Protein AF-A0A382KDU4-F1 (afdb_monomer_lite)

pLDDT: mean 86.97, std 10.99, range [46.53, 97.69]

Radius of gyration: 23.1 Å; chains: 1; bounding box: 49×34×59 Å

Structure (mmCIF, N/CA/C/O backbone):
data_AF-A0A382KDU4-F1
#
_entry.id   AF-A0A382KDU4-F1
#
loop_
_atom_site.group_PDB
_atom_site.id
_atom_site.type_symbol
_atom_site.label_atom_id
_atom_site.label_alt_id
_atom_site.label_comp_id
_atom_site.label_asym_id
_atom_site.label_entity_id
_atom_site.label_seq_id
_atom_site.pdbx_PDB_ins_code
_atom_site.Cartn_x
_atom_site.Cartn_y
_atom_site.Cartn_z
_atom_site.occupancy
_atom_site.B_iso_or_equiv
_atom_site.auth_seq_id
_atom_site.auth_comp_id
_atom_site.auth_asym_id
_atom_site.auth_atom_id
_atom_site.pdbx_PDB_model_num
ATOM 1 N N . VAL A 1 1 ? 19.300 -9.448 -7.153 1.00 61.62 1 VAL A N 1
ATOM 2 C CA . VAL A 1 1 ? 19.123 -9.623 -8.616 1.00 61.62 1 VAL A CA 1
ATOM 3 C C . VAL A 1 1 ? 18.663 -8.338 -9.304 1.00 61.62 1 VAL A C 1
ATOM 5 O O . VAL A 1 1 ? 19.418 -7.851 -10.124 1.00 61.62 1 VAL A O 1
ATOM 8 N N . HIS A 1 2 ? 17.530 -7.720 -8.939 1.00 74.31 2 HIS A N 1
ATOM 9 C CA . HIS A 1 2 ? 17.050 -6.483 -9.595 1.00 74.31 2 HIS A CA 1
ATOM 10 C C . HIS A 1 2 ? 18.080 -5.328 -9.610 1.00 74.31 2 HIS A C 1
ATOM 12 O O . HIS A 1 2 ? 18.273 -4.684 -10.638 1.00 74.31 2 HIS A O 1
ATOM 18 N N . SER A 1 3 ? 18.786 -5.087 -8.494 1.00 80.56 3 SER A N 1
ATOM 19 C CA . SER A 1 3 ? 19.872 -4.085 -8.437 1.00 80.56 3 SER A CA 1
ATOM 20 C C . SER A 1 3 ? 21.066 -4.463 -9.329 1.00 80.56 3 SER A C 1
ATOM 22 O O . SER A 1 3 ? 21.639 -3.614 -10.007 1.00 80.56 3 SER A O 1
ATOM 24 N N . TRP A 1 4 ? 21.394 -5.758 -9.399 1.00 88.38 4 TRP A N 1
ATOM 25 C CA . TRP A 1 4 ? 22.463 -6.265 -10.263 1.00 88.38 4 TRP A CA 1
ATOM 26 C C . TRP A 1 4 ? 22.112 -6.116 -11.748 1.00 88.38 4 TRP A C 1
ATOM 28 O O . TRP A 1 4 ? 22.947 -5.635 -12.502 1.00 88.38 4 TRP A O 1
ATOM 38 N N . ILE A 1 5 ? 20.875 -6.438 -12.151 1.00 88.69 5 ILE A N 1
ATOM 39 C CA . ILE A 1 5 ? 20.387 -6.268 -13.531 1.00 88.69 5 ILE A CA 1
ATOM 40 C C . ILE A 1 5 ? 20.522 -4.805 -13.968 1.00 88.69 5 ILE A C 1
ATOM 42 O O . ILE A 1 5 ? 21.059 -4.529 -15.037 1.00 88.69 5 ILE A O 1
ATOM 46 N N . PHE A 1 6 ? 20.101 -3.866 -13.116 1.00 88.00 6 PHE A N 1
ATOM 47 C CA . PHE A 1 6 ? 20.242 -2.437 -13.395 1.00 88.00 6 PHE A CA 1
ATOM 48 C C . PHE A 1 6 ? 21.709 -1.995 -13.466 1.00 88.00 6 PHE A C 1
ATOM 50 O O . PHE A 1 6 ? 22.100 -1.310 -14.406 1.00 88.00 6 PHE A O 1
ATOM 57 N N . SER A 1 7 ? 22.552 -2.440 -12.529 1.00 86.38 7 SER A N 1
ATOM 58 C CA . SER A 1 7 ? 23.987 -2.133 -12.554 1.00 86.38 7 SER A CA 1
ATOM 59 C C . SER A 1 7 ? 24.683 -2.680 -13.807 1.00 86.38 7 SER A C 1
ATOM 61 O O . SER A 1 7 ? 25.483 -1.975 -14.421 1.00 86.38 7 SER A O 1
ATOM 63 N N . ALA A 1 8 ? 24.359 -3.910 -14.216 1.00 89.88 8 ALA A N 1
ATOM 64 C CA . ALA A 1 8 ? 24.864 -4.520 -15.441 1.00 89.88 8 ALA A CA 1
ATOM 65 C C . ALA A 1 8 ? 24.403 -3.738 -16.679 1.00 89.88 8 ALA A C 1
ATOM 67 O O . ALA A 1 8 ? 25.230 -3.416 -17.528 1.00 89.88 8 ALA A O 1
ATOM 68 N N . ALA A 1 9 ? 23.126 -3.352 -16.745 1.00 90.44 9 ALA A N 1
ATOM 69 C CA . ALA A 1 9 ? 22.594 -2.521 -17.821 1.00 90.44 9 ALA A CA 1
ATOM 70 C C . ALA A 1 9 ? 23.330 -1.174 -17.940 1.00 90.44 9 ALA A C 1
ATOM 72 O O . ALA A 1 9 ? 23.738 -0.809 -19.041 1.00 90.44 9 ALA A O 1
ATOM 73 N N . CYS A 1 10 ? 23.592 -0.477 -16.825 1.00 87.50 10 CYS A N 1
ATOM 74 C CA . CYS A 1 10 ? 24.367 0.772 -16.824 1.00 87.50 10 CYS A CA 1
ATOM 75 C C . CYS A 1 10 ? 25.793 0.602 -17.365 1.00 87.50 10 CYS A C 1
ATOM 77 O O . CYS A 1 10 ? 26.302 1.507 -18.019 1.00 87.50 10 CYS A O 1
ATOM 79 N N . LYS A 1 11 ? 26.442 -0.540 -17.100 1.00 89.94 11 LYS A N 1
ATOM 80 C CA . LYS A 1 11 ? 27.804 -0.822 -17.582 1.00 89.94 11 LYS A CA 1
ATOM 81 C C . LYS A 1 11 ? 27.840 -1.296 -19.032 1.00 89.94 11 LYS A C 1
ATOM 83 O O . LYS A 1 11 ? 28.802 -1.007 -19.726 1.00 89.94 11 LYS A O 1
ATOM 88 N N . LEU A 1 12 ? 26.828 -2.036 -19.483 1.00 90.75 12 LEU A N 1
ATOM 89 C CA . LEU A 1 12 ? 26.783 -2.610 -20.831 1.00 90.75 12 LEU A CA 1
ATOM 90 C C . LEU A 1 12 ? 26.308 -1.598 -21.878 1.00 90.75 12 LEU A C 1
ATOM 92 O O . LEU A 1 12 ? 26.855 -1.563 -22.976 1.00 90.75 12 LEU A O 1
ATOM 96 N N . LYS A 1 13 ? 25.327 -0.752 -21.541 1.00 85.38 13 LYS A N 1
ATOM 97 C CA . LYS A 1 13 ? 24.688 0.178 -22.485 1.00 85.38 13 LYS A CA 1
ATOM 98 C C . LYS A 1 13 ? 25.654 1.098 -23.259 1.00 85.38 13 LYS A C 1
ATOM 100 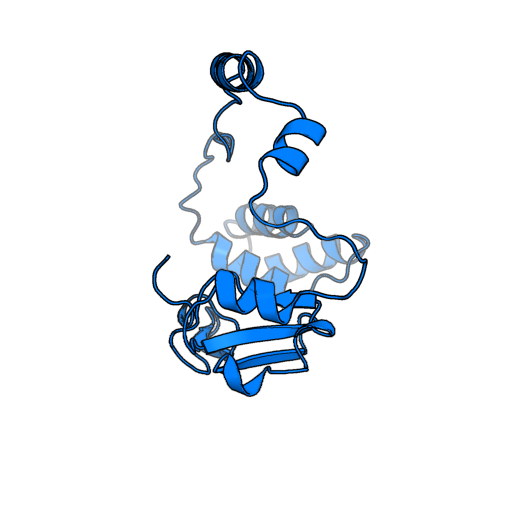O O . LYS A 1 13 ? 25.384 1.338 -24.432 1.00 85.38 13 LYS A O 1
ATOM 105 N N . PRO A 1 14 ? 26.774 1.589 -22.686 1.00 88.25 14 PRO A N 1
ATOM 106 C CA . PRO A 1 14 ? 27.764 2.367 -23.438 1.00 88.25 14 PRO A CA 1
ATOM 107 C C . PRO A 1 14 ? 28.558 1.573 -24.488 1.00 88.25 14 PRO A C 1
ATOM 109 O O . PRO A 1 14 ? 29.209 2.181 -25.333 1.00 88.25 14 PRO A O 1
ATOM 112 N N . HIS A 1 15 ? 28.559 0.238 -24.421 1.00 91.00 15 HIS A N 1
ATOM 113 C CA . HIS A 1 15 ? 29.466 -0.617 -25.196 1.00 91.00 15 HIS A CA 1
ATOM 114 C C . HIS A 1 15 ? 28.759 -1.574 -26.157 1.00 91.00 15 HIS A C 1
ATOM 116 O O . HIS A 1 15 ? 29.399 -2.088 -27.071 1.00 91.00 15 HIS A O 1
ATOM 122 N N . VAL A 1 16 ? 27.468 -1.848 -25.956 1.00 92.50 16 VAL A N 1
ATOM 123 C CA . VAL A 1 16 ? 26.721 -2.826 -26.758 1.00 92.50 16 VAL A CA 1
ATOM 124 C C . VAL A 1 16 ? 25.311 -2.334 -27.080 1.00 92.50 16 VAL A C 1
ATOM 126 O O . VAL A 1 16 ? 24.775 -1.456 -26.407 1.00 92.50 16 VAL A O 1
ATOM 129 N N . SER A 1 17 ? 24.692 -2.929 -28.104 1.00 92.75 17 SER A N 1
ATOM 130 C CA . SER A 1 17 ? 23.286 -2.666 -28.435 1.00 92.75 17 SER A CA 1
ATOM 131 C C . SER A 1 17 ? 22.349 -3.096 -27.298 1.00 92.75 17 SER A C 1
ATOM 133 O O . SER A 1 17 ? 22.679 -3.992 -26.518 1.00 92.75 17 SER A O 1
ATOM 135 N N . GLU A 1 18 ? 21.151 -2.509 -27.221 1.00 92.38 18 GLU A N 1
ATOM 136 C CA . GLU A 1 18 ? 20.174 -2.872 -26.183 1.00 92.38 18 GLU A CA 1
ATOM 137 C C . GLU A 1 18 ? 19.775 -4.357 -26.247 1.00 92.38 18 GLU A C 1
ATOM 139 O O . GLU A 1 18 ? 19.654 -5.002 -25.207 1.00 92.38 18 GLU A O 1
ATOM 144 N N . GLN A 1 19 ? 19.673 -4.928 -27.452 1.00 93.25 19 GLN A N 1
ATOM 145 C CA . GLN A 1 19 ? 19.395 -6.354 -27.637 1.00 93.25 19 GLN A CA 1
ATOM 146 C C . GLN A 1 19 ? 20.545 -7.229 -27.118 1.00 93.25 19 GLN A C 1
ATOM 148 O O . GLN A 1 19 ? 20.317 -8.176 -26.372 1.00 93.25 19 GLN A O 1
ATOM 153 N N . THR A 1 20 ? 21.794 -6.871 -27.429 1.00 93.69 20 THR A N 1
ATOM 154 C CA . THR A 1 20 ? 22.973 -7.587 -26.914 1.00 93.69 20 THR A CA 1
ATOM 155 C C . THR A 1 20 ? 23.066 -7.492 -25.388 1.00 93.69 20 THR A C 1
ATOM 157 O O . THR A 1 20 ? 23.394 -8.474 -24.723 1.00 93.69 20 THR A O 1
ATOM 160 N N . ALA A 1 21 ? 22.746 -6.331 -24.807 1.00 93.25 21 ALA A N 1
ATOM 161 C CA . ALA A 1 21 ? 22.678 -6.168 -23.358 1.00 93.25 21 ALA A CA 1
ATOM 162 C C . ALA A 1 21 ? 21.592 -7.063 -22.739 1.00 93.25 21 ALA A C 1
ATOM 164 O O . ALA A 1 21 ? 21.835 -7.691 -21.707 1.00 93.25 21 ALA A O 1
ATOM 165 N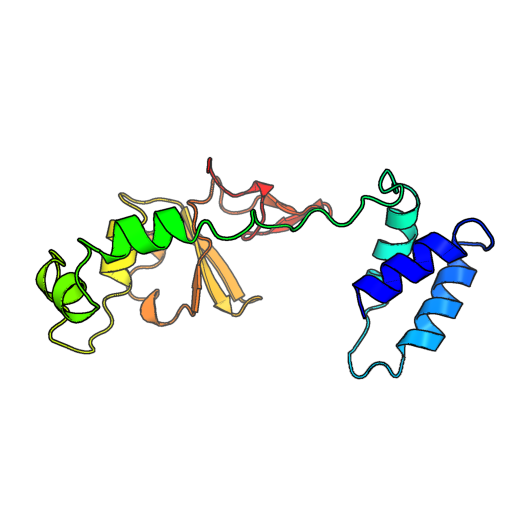 N . PHE A 1 22 ? 20.421 -7.156 -23.374 1.00 94.06 22 PHE A N 1
ATOM 166 C CA . PHE A 1 22 ? 19.337 -8.033 -22.941 1.00 94.06 22 PHE A CA 1
ATOM 167 C C . PHE A 1 22 ? 19.767 -9.502 -22.936 1.00 94.06 22 PHE A C 1
ATOM 169 O O . PHE A 1 22 ? 19.596 -10.172 -21.917 1.00 94.06 22 PHE A O 1
ATOM 176 N N . ASP A 1 23 ? 20.371 -9.985 -24.022 1.00 93.94 23 ASP A N 1
ATOM 177 C CA . ASP A 1 23 ? 20.793 -11.383 -24.149 1.00 93.94 23 ASP A CA 1
ATOM 178 C C . ASP A 1 23 ? 21.837 -11.748 -23.083 1.00 93.94 23 ASP A C 1
ATOM 180 O O . ASP A 1 23 ? 21.704 -12.763 -22.393 1.00 93.94 23 ASP A O 1
ATOM 184 N N . LEU A 1 24 ? 22.827 -10.871 -22.868 1.00 93.62 24 LEU A N 1
ATOM 185 C CA . LEU A 1 24 ? 23.852 -11.048 -21.838 1.00 93.62 24 LEU A CA 1
ATOM 186 C C . LEU A 1 24 ? 23.246 -11.079 -20.430 1.00 93.62 24 LEU A C 1
ATOM 188 O O . LEU A 1 24 ? 23.534 -11.992 -19.655 1.00 93.62 24 LEU A O 1
ATOM 192 N N . ILE A 1 25 ? 22.388 -10.119 -20.082 1.00 92.06 25 ILE A N 1
ATOM 193 C CA . ILE A 1 25 ? 21.771 -10.057 -18.749 1.00 92.06 25 ILE A CA 1
ATOM 194 C C . ILE A 1 25 ? 20.812 -11.236 -18.530 1.00 92.06 25 ILE A C 1
ATOM 196 O O . ILE A 1 25 ? 20.773 -11.807 -17.437 1.00 92.06 25 ILE A O 1
ATOM 200 N N . SER A 1 26 ? 20.052 -11.625 -19.552 1.00 91.25 26 SER A N 1
ATOM 201 C CA . SER A 1 26 ? 19.133 -12.765 -19.512 1.00 91.25 26 SER A CA 1
ATOM 202 C C . SER A 1 26 ? 19.890 -14.068 -19.243 1.00 91.25 26 SER A C 1
ATOM 204 O O . SER A 1 26 ? 19.590 -14.759 -18.267 1.00 91.25 26 SER A O 1
ATOM 206 N N . ALA A 1 27 ? 20.953 -14.344 -20.008 1.00 90.75 27 ALA A N 1
ATOM 207 C CA . ALA A 1 27 ? 21.783 -15.537 -19.834 1.00 90.75 27 ALA A CA 1
ATOM 208 C C . ALA A 1 27 ? 22.383 -15.634 -18.419 1.00 90.75 27 ALA A C 1
ATOM 210 O O . ALA A 1 27 ? 22.312 -16.681 -17.777 1.00 90.75 27 ALA A O 1
ATOM 211 N N . HIS A 1 28 ? 22.900 -14.524 -17.889 1.00 88.88 28 HIS A N 1
ATOM 212 C CA . HIS A 1 28 ? 23.560 -14.492 -16.580 1.00 88.88 28 HIS A CA 1
ATOM 213 C C . HIS A 1 28 ? 22.585 -14.382 -15.391 1.00 88.88 28 HIS A C 1
ATOM 215 O O . HIS A 1 28 ? 22.995 -14.541 -14.242 1.00 88.88 28 HIS A O 1
ATOM 221 N N . SER A 1 29 ? 21.290 -14.139 -15.636 1.00 87.81 29 SER A N 1
ATOM 222 C CA . SER A 1 29 ? 20.246 -14.112 -14.597 1.00 87.81 29 SER A CA 1
ATOM 223 C C . SER A 1 29 ? 19.329 -15.342 -14.595 1.00 87.81 29 SER A C 1
ATOM 225 O O . SER A 1 29 ? 18.558 -15.511 -13.646 1.00 87.81 29 SER A O 1
ATOM 227 N N . ALA A 1 30 ? 19.441 -16.241 -15.580 1.00 81.31 30 ALA A N 1
ATOM 228 C CA . ALA A 1 30 ? 18.596 -17.431 -15.719 1.00 81.31 30 ALA A CA 1
ATOM 229 C C . ALA A 1 30 ? 18.665 -18.408 -14.522 1.00 81.31 30 ALA A C 1
ATOM 231 O O . ALA A 1 30 ? 17.682 -19.081 -14.221 1.00 81.31 30 ALA A O 1
ATOM 232 N N . GLY A 1 31 ? 19.792 -18.452 -13.801 1.00 78.75 31 GLY A N 1
ATOM 233 C CA . GLY A 1 31 ? 20.028 -19.354 -12.662 1.00 78.75 31 GLY A CA 1
ATOM 234 C C . GLY A 1 31 ? 19.997 -18.693 -11.279 1.00 78.75 31 GLY A C 1
ATOM 235 O O . GLY A 1 31 ? 20.382 -19.313 -10.295 1.00 78.75 31 GLY A O 1
ATOM 236 N N . CYS A 1 32 ? 19.565 -17.434 -11.163 1.00 79.06 32 CYS A N 1
ATOM 237 C CA . CYS A 1 32 ? 19.715 -16.647 -9.929 1.00 79.06 32 CYS A CA 1
ATOM 238 C C . CYS A 1 32 ? 18.766 -17.022 -8.763 1.00 79.06 32 CYS A C 1
ATOM 240 O O . CYS A 1 32 ? 18.619 -16.244 -7.820 1.00 79.06 32 CYS A O 1
ATOM 242 N N . GLY A 1 33 ? 18.076 -18.166 -8.835 1.00 79.44 33 GLY A N 1
ATOM 243 C CA . GLY A 1 33 ? 17.117 -18.625 -7.817 1.00 79.44 33 GLY A CA 1
ATOM 244 C C . GLY A 1 33 ? 15.768 -17.890 -7.813 1.00 79.44 33 GLY A C 1
ATOM 245 O O . GLY A 1 33 ? 14.911 -18.170 -6.979 1.00 79.44 33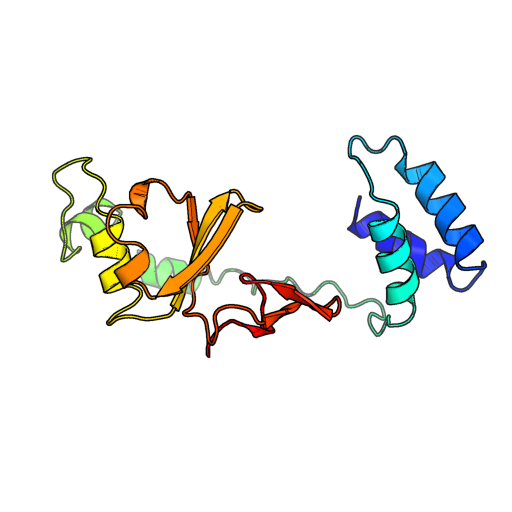 GLY A O 1
ATOM 246 N N . ARG A 1 34 ? 15.542 -16.962 -8.751 1.00 80.88 34 ARG A N 1
ATOM 247 C CA . ARG A 1 34 ? 14.272 -16.245 -8.933 1.00 80.88 34 ARG A CA 1
ATOM 248 C C . ARG A 1 34 ? 13.920 -16.167 -10.413 1.00 80.88 34 ARG A C 1
ATOM 250 O O . ARG A 1 34 ? 14.788 -15.946 -11.252 1.00 80.88 34 ARG A O 1
ATOM 257 N N . ARG A 1 35 ? 12.622 -16.232 -10.727 1.00 78.12 35 ARG A N 1
ATOM 258 C CA . ARG A 1 35 ? 12.113 -15.866 -12.053 1.00 78.12 35 ARG A CA 1
ATOM 259 C C . ARG A 1 35 ? 12.368 -14.379 -12.318 1.00 78.12 35 ARG A C 1
ATOM 261 O O . ARG A 1 35 ? 11.706 -13.519 -11.735 1.00 78.12 35 ARG A O 1
ATOM 268 N N . THR A 1 36 ? 13.312 -14.097 -13.205 1.00 79.81 36 THR A N 1
ATOM 269 C CA . THR A 1 36 ? 13.542 -12.758 -13.749 1.00 79.81 36 THR A CA 1
ATOM 270 C C . THR A 1 36 ? 12.675 -12.603 -14.993 1.00 79.81 36 THR A C 1
ATOM 272 O O . THR A 1 36 ? 12.784 -13.377 -15.939 1.00 79.81 36 THR A O 1
ATOM 275 N N . ASP A 1 37 ? 11.741 -11.656 -14.962 1.00 83.75 37 ASP A N 1
ATOM 276 C CA . ASP A 1 37 ? 10.871 -11.375 -16.104 1.00 83.75 37 ASP A CA 1
ATOM 277 C C . ASP A 1 37 ? 11.679 -10.632 -17.177 1.00 83.75 37 ASP A C 1
ATOM 279 O O . ASP A 1 37 ? 12.431 -9.716 -16.846 1.00 83.75 37 ASP A O 1
ATOM 283 N N . GLN A 1 38 ? 11.504 -10.971 -18.457 1.00 89.06 38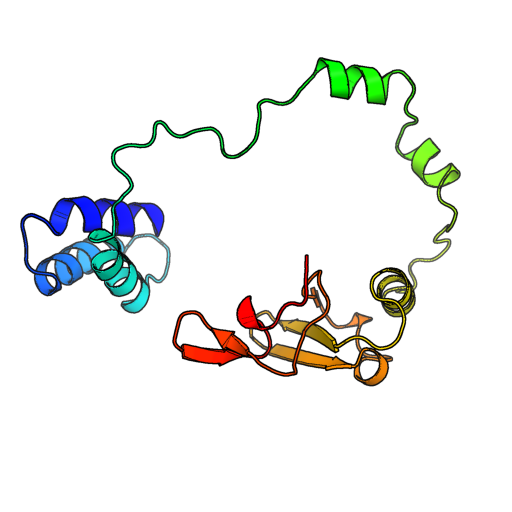 GLN A N 1
ATOM 284 C CA . GLN A 1 38 ? 12.142 -10.243 -19.562 1.00 89.06 38 GLN A CA 1
ATOM 285 C C . GLN A 1 38 ? 11.857 -8.739 -19.478 1.00 89.06 38 GLN A C 1
ATOM 287 O O . GLN A 1 38 ? 12.718 -7.913 -19.769 1.00 89.06 38 GLN A O 1
ATOM 292 N N . ARG A 1 39 ? 10.660 -8.378 -19.000 1.00 86.19 39 ARG A N 1
ATOM 293 C CA . ARG A 1 39 ? 10.263 -6.985 -18.778 1.00 86.19 39 ARG A CA 1
ATOM 294 C C . ARG A 1 39 ? 11.153 -6.269 -17.771 1.00 86.19 39 ARG A C 1
ATOM 296 O O . ARG A 1 39 ? 11.436 -5.097 -17.953 1.00 86.19 39 ARG A O 1
ATOM 303 N N . GLU A 1 40 ? 11.597 -6.957 -16.723 1.00 87.75 40 GLU A N 1
ATOM 304 C CA . GLU A 1 40 ? 12.492 -6.379 -15.714 1.00 87.75 40 GLU A CA 1
ATOM 305 C C . GLU A 1 40 ? 13.862 -6.032 -16.314 1.00 87.75 40 GLU A C 1
ATOM 307 O O . GLU A 1 40 ? 14.447 -5.010 -15.963 1.00 87.75 40 GLU A O 1
ATOM 312 N N . ILE A 1 41 ? 14.346 -6.853 -17.251 1.00 90.62 41 ILE A N 1
ATOM 313 C CA . ILE A 1 41 ? 15.616 -6.633 -17.950 1.00 90.62 41 ILE A CA 1
ATOM 314 C C . ILE A 1 41 ? 15.494 -5.446 -18.911 1.00 90.62 41 ILE A C 1
ATOM 316 O O . ILE A 1 41 ? 16.324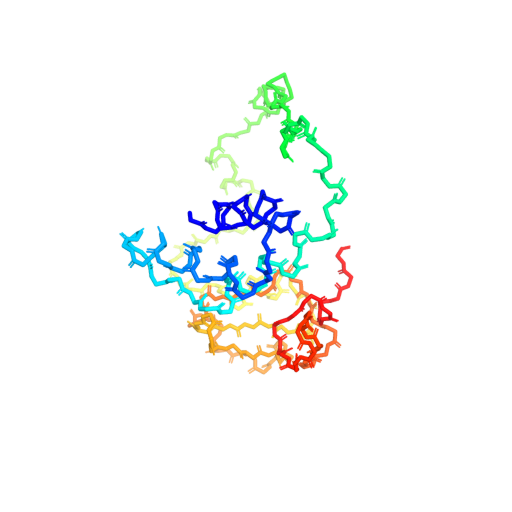 -4.540 -18.866 1.00 90.62 41 ILE A O 1
ATOM 320 N N . TRP A 1 42 ? 14.434 -5.402 -19.723 1.00 92.25 42 TRP A N 1
ATOM 321 C CA . TRP A 1 42 ? 14.177 -4.273 -20.623 1.00 92.25 42 TRP A CA 1
ATOM 322 C C . TRP A 1 42 ? 13.965 -2.957 -19.871 1.00 92.25 42 TRP A C 1
ATOM 324 O O . TRP A 1 42 ? 14.579 -1.953 -20.222 1.00 92.25 42 TRP A O 1
ATOM 334 N N . ASP A 1 43 ? 13.171 -2.959 -18.794 1.00 88.00 43 ASP A N 1
ATOM 335 C CA . ASP A 1 43 ? 12.973 -1.776 -17.948 1.00 88.00 43 ASP A CA 1
ATOM 336 C C . ASP A 1 43 ? 14.324 -1.269 -17.402 1.00 88.00 43 ASP A C 1
ATOM 338 O O . ASP A 1 43 ? 14.569 -0.063 -17.375 1.00 88.00 43 ASP A O 1
ATOM 342 N N . ALA A 1 44 ? 15.234 -2.163 -17.004 1.00 89.12 44 ALA A N 1
ATOM 343 C CA . ALA A 1 44 ? 16.565 -1.780 -16.543 1.00 89.12 44 ALA A CA 1
ATOM 344 C C . ALA A 1 44 ? 17.445 -1.183 -17.655 1.00 89.12 44 ALA A C 1
ATOM 346 O O . ALA A 1 44 ? 18.099 -0.166 -17.424 1.00 89.12 44 ALA A O 1
ATOM 347 N N . ILE A 1 45 ? 17.431 -1.766 -18.858 1.00 90.56 45 ILE A N 1
ATOM 348 C CA . ILE A 1 45 ? 18.190 -1.275 -20.021 1.00 90.56 45 ILE A CA 1
ATOM 349 C C . ILE A 1 45 ? 17.687 0.096 -20.471 1.00 90.56 45 ILE A C 1
ATOM 351 O O . ILE A 1 45 ? 18.492 1.009 -20.666 1.00 90.56 45 ILE A O 1
ATOM 355 N N . HIS A 1 46 ? 16.373 0.291 -20.582 1.00 88.56 46 HIS A N 1
ATOM 356 C CA . HIS A 1 46 ? 15.807 1.582 -20.978 1.00 88.56 46 HIS A CA 1
ATOM 357 C C . HIS A 1 46 ? 16.132 2.675 -19.949 1.00 88.56 46 HIS A C 1
ATOM 359 O O . HIS A 1 46 ? 16.566 3.767 -20.318 1.00 88.56 46 HIS A O 1
ATOM 365 N N . ASN A 1 47 ? 16.013 2.366 -18.653 1.00 84.19 47 ASN A N 1
ATOM 366 C CA . ASN A 1 47 ? 16.283 3.331 -17.584 1.00 84.19 47 ASN A CA 1
ATOM 367 C C . ASN A 1 47 ? 17.778 3.601 -17.347 1.00 84.19 47 ASN A C 1
ATOM 369 O O . ASN A 1 47 ? 18.108 4.618 -16.737 1.00 84.19 47 ASN A O 1
ATOM 373 N N . ALA A 1 48 ? 18.686 2.759 -17.851 1.00 84.44 48 ALA A N 1
ATOM 374 C CA . ALA A 1 48 ? 20.132 2.947 -17.710 1.00 84.44 48 ALA A CA 1
ATOM 375 C C . ALA A 1 48 ? 20.666 4.224 -18.397 1.00 84.44 48 ALA A C 1
ATOM 377 O O . ALA A 1 48 ? 21.734 4.702 -18.028 1.00 84.44 48 ALA A O 1
ATOM 378 N N . SER A 1 49 ? 19.932 4.814 -19.353 1.00 68.81 49 SER A N 1
ATOM 379 C CA . SER A 1 49 ? 20.286 6.114 -19.962 1.00 68.81 49 SER A CA 1
ATOM 380 C C . SER A 1 49 ? 19.955 7.307 -19.074 1.00 68.81 49 SER A C 1
ATOM 382 O O . SER A 1 49 ? 20.629 8.330 -19.137 1.00 68.81 49 SER A O 1
ATOM 384 N N . ASN A 1 50 ? 18.931 7.186 -18.225 1.00 64.44 50 ASN A N 1
ATOM 385 C CA . ASN A 1 50 ? 18.492 8.253 -17.320 1.00 64.44 50 ASN A CA 1
ATOM 386 C C . ASN A 1 50 ? 19.397 8.364 -16.087 1.00 64.44 50 ASN A C 1
ATOM 388 O O . ASN A 1 50 ? 18.981 8.851 -15.033 1.00 64.44 50 ASN A O 1
ATOM 392 N N . ASN A 1 51 ? 20.642 7.900 -16.210 1.00 57.12 51 ASN A N 1
ATOM 393 C CA . ASN A 1 51 ? 21.600 7.797 -15.134 1.00 57.12 51 ASN A CA 1
ATOM 394 C C . ASN A 1 51 ? 22.181 9.176 -14.791 1.00 57.12 51 ASN A C 1
ATOM 396 O O . ASN A 1 51 ? 23.361 9.446 -14.972 1.00 57.12 51 ASN A O 1
ATOM 400 N N . LYS A 1 52 ? 21.344 10.045 -14.212 1.00 52.78 52 LYS A N 1
ATOM 401 C CA . LYS A 1 52 ? 21.803 11.148 -13.358 1.00 52.78 52 LYS A CA 1
ATOM 402 C C . LYS A 1 52 ? 22.478 10.636 -12.076 1.00 52.78 52 LYS A C 1
ATOM 404 O O . LYS A 1 52 ? 22.955 11.442 -11.286 1.00 52.78 52 LYS A O 1
ATOM 409 N N . LEU A 1 53 ? 22.548 9.318 -11.861 1.00 49.72 53 LEU A N 1
ATOM 410 C CA . LEU A 1 53 ? 23.361 8.708 -10.814 1.00 49.72 53 LEU A CA 1
ATOM 411 C C . LEU A 1 53 ? 24.789 8.528 -11.351 1.00 49.72 53 LEU A C 1
ATOM 413 O O . LEU A 1 53 ? 25.287 7.415 -11.526 1.00 49.72 53 LEU A O 1
ATOM 417 N N . GLY A 1 54 ? 25.484 9.654 -11.553 1.00 46.53 54 GLY A N 1
ATOM 418 C CA . GLY A 1 54 ? 26.897 9.667 -11.182 1.00 46.53 54 GLY A CA 1
ATOM 419 C C . GLY A 1 54 ? 26.978 9.140 -9.752 1.00 46.53 54 GLY A C 1
ATOM 420 O O . GLY A 1 54 ? 26.066 9.424 -8.981 1.00 46.53 54 GLY A O 1
ATOM 421 N N . ALA A 1 55 ? 27.974 8.301 -9.458 1.00 49.94 55 ALA A N 1
ATOM 422 C CA . ALA A 1 55 ? 28.155 7.599 -8.190 1.00 49.94 55 ALA A CA 1
ATOM 423 C C . ALA A 1 55 ? 27.792 8.483 -6.984 1.00 49.94 55 ALA A C 1
ATOM 425 O O . ALA A 1 55 ? 28.635 9.174 -6.419 1.00 49.94 55 ALA A O 1
ATOM 426 N N . SER A 1 56 ? 26.515 8.477 -6.599 1.00 50.50 56 SER A N 1
ATOM 427 C CA . SER A 1 56 ? 26.076 9.087 -5.365 1.00 50.50 56 SER A CA 1
ATOM 428 C C . SER A 1 56 ? 26.696 8.177 -4.336 1.00 50.50 56 SER A C 1
ATOM 430 O O . SER A 1 56 ? 26.270 7.027 -4.206 1.00 50.50 56 SER A O 1
ATOM 432 N N . LEU A 1 57 ? 27.739 8.665 -3.657 1.00 52.78 57 LEU A N 1
ATOM 433 C CA . LEU A 1 57 ? 28.128 8.154 -2.349 1.00 52.78 57 LEU A CA 1
ATOM 434 C C . LEU A 1 57 ? 26.821 7.827 -1.645 1.00 52.78 57 LEU A C 1
ATOM 436 O O . LEU A 1 57 ? 25.952 8.698 -1.580 1.00 52.78 57 LEU A O 1
ATOM 440 N N . ALA A 1 58 ? 26.617 6.549 -1.325 1.00 60.31 58 ALA A N 1
ATOM 441 C CA . ALA A 1 58 ? 25.330 6.055 -0.875 1.00 60.31 58 ALA A CA 1
ATOM 442 C C . ALA A 1 58 ? 24.988 6.788 0.418 1.00 60.31 58 ALA A C 1
ATOM 444 O O . ALA A 1 58 ? 25.425 6.398 1.499 1.00 60.31 58 ALA A O 1
ATOM 445 N N . THR A 1 59 ? 24.263 7.898 0.299 1.00 60.03 59 THR A N 1
ATOM 446 C CA . THR A 1 59 ? 23.782 8.641 1.443 1.00 60.03 59 THR A CA 1
ATOM 447 C C . THR A 1 59 ? 22.861 7.669 2.153 1.00 60.03 59 THR A C 1
ATOM 449 O O . THR A 1 59 ? 21.969 7.099 1.507 1.00 60.03 59 THR A O 1
ATOM 452 N N . PRO A 1 60 ? 23.105 7.379 3.439 1.00 66.12 60 PRO A N 1
ATOM 453 C CA . PRO A 1 60 ? 22.246 6.468 4.160 1.00 66.12 60 PRO A CA 1
ATOM 454 C C . PRO A 1 60 ? 20.812 6.982 4.019 1.00 66.12 60 PRO A C 1
ATOM 456 O O . PRO A 1 60 ? 20.521 8.149 4.271 1.00 66.12 60 PRO A O 1
ATOM 459 N N . LYS A 1 61 ? 19.929 6.107 3.523 1.00 77.81 61 LYS A N 1
ATOM 460 C CA . LYS A 1 61 ? 18.525 6.426 3.211 1.00 77.81 61 LYS A CA 1
ATOM 461 C C . LYS A 1 61 ? 17.786 7.015 4.417 1.00 77.81 61 LYS A C 1
ATOM 463 O O . LYS A 1 61 ? 16.789 7.710 4.252 1.00 77.81 61 LYS A O 1
ATOM 468 N N . TRP A 1 62 ? 18.283 6.703 5.607 1.00 78.56 62 TRP A N 1
ATOM 469 C CA . TRP A 1 62 ? 17.804 7.202 6.876 1.00 78.56 62 TRP A CA 1
ATOM 470 C C . TRP A 1 62 ? 18.921 7.976 7.573 1.00 78.56 62 TRP A C 1
ATOM 472 O O . TRP A 1 62 ? 20.083 7.566 7.485 1.00 78.56 62 TRP A O 1
ATOM 482 N N . PRO A 1 63 ? 18.591 9.068 8.279 1.00 84.44 63 PRO A N 1
ATOM 483 C CA . PRO A 1 63 ? 19.549 9.725 9.151 1.00 84.44 63 PRO A CA 1
ATOM 484 C C . PRO A 1 63 ? 20.089 8.726 10.180 1.00 84.44 63 PRO A C 1
ATOM 486 O O . PRO A 1 63 ? 19.422 7.753 10.544 1.00 84.44 63 PRO A O 1
ATOM 489 N N . LYS A 1 64 ? 21.316 8.965 10.650 1.00 88.88 64 LYS A N 1
ATOM 490 C CA . LYS A 1 64 ? 21.882 8.194 11.759 1.00 88.88 64 LYS A CA 1
ATOM 491 C C . LYS A 1 64 ? 20.934 8.311 12.955 1.00 88.88 64 LYS A C 1
ATOM 493 O O . LYS A 1 64 ? 20.463 9.408 13.247 1.00 88.88 64 LYS A O 1
ATOM 498 N N . VAL A 1 65 ? 20.653 7.187 13.615 1.00 89.56 65 VAL A N 1
ATOM 499 C CA . VAL A 1 65 ? 19.808 7.167 14.815 1.00 89.56 65 VAL A CA 1
ATOM 500 C C . VAL A 1 65 ? 20.365 8.168 15.822 1.00 89.56 65 VAL A C 1
ATOM 502 O O . VAL A 1 65 ? 21.557 8.142 16.140 1.00 89.56 65 VAL A O 1
ATOM 505 N N . ASN A 1 66 ? 19.502 9.063 16.292 1.00 92.19 66 ASN A N 1
ATOM 506 C CA . ASN A 1 66 ? 19.847 10.009 17.335 1.00 92.19 66 ASN A CA 1
ATOM 507 C C . ASN A 1 66 ? 19.657 9.323 18.693 1.00 92.19 66 ASN A C 1
ATOM 509 O O . ASN A 1 66 ? 18.564 9.343 19.254 1.00 92.19 66 ASN A O 1
ATOM 513 N N . ASN A 1 67 ? 20.715 8.675 19.184 1.00 93.38 67 ASN A N 1
ATOM 514 C CA . ASN A 1 67 ? 20.672 7.942 20.450 1.00 93.38 67 ASN A CA 1
ATOM 515 C C . ASN A 1 67 ? 20.344 8.854 21.637 1.00 93.38 67 ASN A C 1
ATOM 517 O O . ASN A 1 67 ? 19.615 8.422 22.516 1.00 93.38 67 ASN A O 1
ATOM 521 N N . GLU A 1 68 ? 20.798 10.110 21.627 1.00 90.94 68 GLU A N 1
ATOM 522 C CA . GLU A 1 68 ? 20.476 11.082 22.681 1.00 90.94 68 GLU A CA 1
ATOM 523 C C . GLU A 1 68 ? 18.975 11.395 22.712 1.00 90.94 68 GLU A C 1
ATOM 525 O O . GLU A 1 68 ? 18.380 11.450 23.782 1.00 90.94 68 GLU A O 1
ATOM 530 N N . GLN A 1 69 ? 18.329 11.550 21.550 1.00 85.69 69 GLN A N 1
ATOM 531 C CA . GLN A 1 69 ? 16.874 11.739 21.485 1.00 85.69 69 GLN A CA 1
ATOM 532 C C . GLN A 1 69 ? 16.103 10.480 21.872 1.00 85.69 69 GLN A C 1
ATOM 534 O O . GLN A 1 69 ? 15.081 10.587 22.545 1.00 85.69 69 GLN A O 1
ATOM 539 N N . VAL A 1 70 ? 16.571 9.300 21.453 1.00 85.69 70 VAL A N 1
ATOM 540 C CA . VAL A 1 70 ? 15.971 8.029 21.881 1.00 85.69 70 VAL A CA 1
ATOM 541 C C . VAL A 1 70 ? 16.037 7.930 23.400 1.00 85.69 70 VAL A C 1
ATOM 543 O O . VAL A 1 70 ? 15.007 7.723 24.032 1.00 85.69 70 VAL A O 1
ATOM 546 N N . GLU A 1 71 ? 17.215 8.165 23.978 1.00 86.62 71 GLU A N 1
ATOM 547 C CA . GLU A 1 71 ? 17.432 8.126 25.418 1.00 86.62 71 GLU A CA 1
ATOM 548 C C . GLU A 1 71 ? 16.556 9.159 26.133 1.00 86.62 71 GLU A C 1
ATOM 550 O O . GLU A 1 71 ? 15.798 8.786 27.023 1.00 86.62 71 GLU A O 1
ATOM 555 N N . ALA A 1 72 ? 16.530 10.413 25.673 1.00 85.06 72 ALA A N 1
ATOM 556 C CA . ALA A 1 72 ? 15.693 11.471 26.242 1.00 85.06 72 ALA A CA 1
ATOM 557 C C . ALA A 1 72 ? 14.189 11.136 26.243 1.00 85.06 72 ALA A C 1
ATOM 559 O O . ALA A 1 72 ? 13.490 11.471 27.201 1.00 85.06 72 ALA A O 1
ATOM 560 N N . ILE A 1 73 ? 13.686 10.462 25.200 1.00 81.44 73 ILE A N 1
ATOM 561 C CA . ILE A 1 73 ? 12.291 9.997 25.133 1.00 81.44 73 ILE A CA 1
ATOM 562 C C . ILE A 1 73 ? 12.073 8.803 26.072 1.00 81.44 73 ILE A C 1
ATOM 564 O O . ILE A 1 73 ? 11.030 8.720 26.713 1.00 81.44 73 ILE A O 1
ATOM 568 N N . THR A 1 74 ? 13.043 7.891 26.185 1.00 81.44 74 THR A N 1
ATOM 569 C CA . THR A 1 74 ? 12.925 6.698 27.042 1.00 81.44 74 THR A CA 1
ATOM 570 C C . THR A 1 74 ? 13.155 6.967 28.529 1.00 81.44 74 THR A C 1
ATOM 572 O O . THR A 1 74 ? 12.609 6.239 29.345 1.00 81.44 74 THR A O 1
ATOM 575 N N . VAL A 1 75 ? 13.904 8.012 28.903 1.00 79.44 75 VAL A N 1
ATOM 576 C CA . VAL A 1 75 ? 14.195 8.360 30.310 1.00 79.44 75 VAL A CA 1
ATOM 577 C C . VAL A 1 75 ? 12.922 8.731 31.074 1.00 79.44 75 VAL A C 1
ATOM 579 O O . VAL A 1 75 ? 12.798 8.402 32.249 1.00 79.44 75 VAL A O 1
ATOM 582 N N . ASN A 1 76 ? 11.968 9.383 30.403 1.00 72.44 76 ASN A N 1
ATOM 583 C CA . ASN A 1 76 ? 10.670 9.765 30.974 1.00 72.44 76 ASN A CA 1
ATOM 584 C C . ASN A 1 76 ? 9.492 9.003 30.344 1.00 72.44 76 ASN A C 1
ATOM 586 O O . ASN A 1 76 ? 8.335 9.271 30.665 1.00 72.44 76 ASN A O 1
ATOM 590 N N . GLY A 1 77 ? 9.778 8.109 29.398 1.00 68.81 77 GLY A N 1
ATOM 591 C CA . GLY A 1 77 ? 8.783 7.310 28.702 1.00 68.81 77 GLY A CA 1
ATOM 592 C C . GLY A 1 77 ? 8.451 6.056 29.496 1.00 68.81 77 GLY A C 1
ATOM 593 O O . GLY A 1 77 ? 9.327 5.416 30.070 1.00 68.81 77 GLY A O 1
ATOM 594 N N . GLY A 1 78 ? 7.175 5.693 29.508 1.00 77.00 78 GLY A N 1
ATOM 595 C CA . GLY A 1 78 ? 6.752 4.409 30.038 1.00 77.00 78 GLY A CA 1
ATOM 596 C C . GLY A 1 78 ? 7.077 3.245 29.091 1.00 77.00 78 GLY A C 1
ATOM 597 O O . GLY A 1 78 ? 7.290 3.428 27.889 1.00 77.00 78 GLY A O 1
ATOM 598 N N . GLY A 1 79 ? 7.121 2.032 29.635 1.00 83.69 79 GLY A N 1
ATOM 599 C CA . GLY A 1 79 ? 7.269 0.797 28.873 1.00 83.69 79 GLY A CA 1
ATOM 600 C C . GLY A 1 79 ? 5.984 0.395 28.143 1.00 83.69 79 GLY A C 1
ATOM 601 O O . GLY A 1 79 ? 4.984 1.110 28.123 1.00 83.69 79 GLY A O 1
ATOM 602 N N . LEU A 1 80 ? 5.979 -0.808 27.562 1.00 82.81 80 LEU A N 1
ATOM 603 C CA . LEU A 1 80 ? 4.797 -1.344 26.874 1.00 82.81 80 LEU A CA 1
ATOM 604 C C . LEU A 1 80 ? 3.550 -1.376 27.779 1.00 82.81 80 LEU A C 1
ATOM 606 O O . LEU A 1 80 ? 2.449 -1.118 27.302 1.00 82.81 80 LEU A O 1
ATOM 610 N N . ALA A 1 81 ? 3.729 -1.670 29.070 1.00 85.56 81 ALA A N 1
ATOM 611 C CA . ALA A 1 81 ? 2.644 -1.667 30.048 1.00 85.56 81 ALA A CA 1
ATOM 612 C C . ALA A 1 81 ? 2.057 -0.262 30.249 1.00 85.56 81 ALA A C 1
ATOM 614 O O . ALA A 1 81 ? 0.844 -0.103 30.233 1.00 85.56 81 ALA A O 1
ATOM 615 N N . ASP A 1 82 ? 2.897 0.767 30.345 1.00 86.06 82 ASP A N 1
ATOM 616 C CA . ASP A 1 82 ? 2.434 2.148 30.492 1.00 86.06 82 ASP A CA 1
ATOM 617 C C . ASP A 1 82 ? 1.718 2.642 29.230 1.00 86.06 82 ASP A C 1
ATOM 619 O O . ASP A 1 82 ? 0.701 3.320 29.326 1.00 86.06 82 ASP A O 1
ATOM 623 N N . LEU A 1 83 ? 2.193 2.256 28.037 1.00 85.19 83 LEU A N 1
ATOM 624 C CA . LEU A 1 83 ? 1.490 2.526 26.775 1.00 85.19 83 LEU A CA 1
ATOM 625 C C . LEU A 1 83 ? 0.119 1.842 26.727 1.00 85.19 83 LEU A C 1
ATOM 627 O O . LEU A 1 83 ? -0.839 2.418 26.212 1.00 85.19 83 LEU A O 1
ATOM 631 N N . TRP A 1 84 ? 0.020 0.625 27.264 1.00 83.81 84 TRP A N 1
ATOM 632 C CA . TRP A 1 84 ? -1.246 -0.092 27.380 1.00 83.81 84 TRP A CA 1
ATOM 633 C C . TRP A 1 84 ? -2.206 0.627 28.333 1.00 83.81 84 TRP A C 1
ATOM 635 O O . TRP A 1 84 ? -3.376 0.815 28.002 1.00 83.81 84 TRP A O 1
ATOM 645 N N . GLU A 1 85 ? -1.714 1.057 29.495 1.00 86.75 85 GLU A N 1
ATOM 646 C CA . GLU A 1 85 ? -2.501 1.767 30.507 1.00 86.75 85 GLU A CA 1
ATOM 647 C C . GLU A 1 85 ? -2.925 3.170 30.042 1.00 86.75 85 GLU A C 1
ATOM 649 O O . GLU A 1 85 ? -4.046 3.593 30.324 1.00 86.75 85 GLU A O 1
ATOM 654 N N . ALA A 1 86 ? -2.067 3.861 29.285 1.00 85.62 86 ALA A N 1
ATOM 655 C CA . ALA A 1 86 ? -2.330 5.184 28.724 1.00 85.62 86 ALA A CA 1
ATOM 656 C C . ALA A 1 86 ? -3.230 5.160 27.478 1.00 85.62 86 ALA A C 1
ATOM 658 O O . ALA A 1 86 ? -3.733 6.209 27.067 1.00 85.62 86 ALA A O 1
ATOM 659 N N . SER A 1 87 ? -3.428 3.995 26.851 1.00 84.94 87 SER A N 1
ATOM 660 C CA . SER A 1 87 ? -4.294 3.885 25.681 1.00 84.94 87 SER A CA 1
ATOM 661 C C . SER A 1 87 ? -5.738 4.242 26.057 1.00 84.94 87 SER A C 1
ATOM 663 O O . SER A 1 87 ? -6.314 3.611 26.946 1.00 84.94 87 SER A O 1
ATOM 665 N N . PRO A 1 88 ? -6.390 5.183 25.347 1.00 83.81 88 PRO A N 1
ATOM 666 C CA . PRO A 1 88 ? -7.796 5.517 25.586 1.00 83.81 88 PRO A CA 1
ATOM 667 C C . PRO A 1 88 ? -8.747 4.370 25.206 1.00 83.81 88 PRO A C 1
ATOM 669 O O . PRO A 1 88 ? -9.940 4.433 25.495 1.00 83.81 88 PRO A O 1
ATOM 672 N N . MET A 1 89 ? -8.236 3.331 24.539 1.00 79.62 89 MET A N 1
ATOM 673 C CA . MET A 1 89 ? -8.985 2.154 24.124 1.00 79.62 89 MET A CA 1
ATOM 674 C C . MET A 1 89 ? -8.260 0.888 24.579 1.00 79.62 89 MET A C 1
ATOM 676 O O . MET A 1 89 ? -7.106 0.660 24.208 1.00 79.62 89 MET A O 1
ATOM 680 N N . ARG A 1 90 ? -8.955 0.047 25.350 1.00 82.06 90 ARG A N 1
ATOM 681 C CA . ARG A 1 90 ? -8.498 -1.303 25.696 1.00 82.06 90 ARG A CA 1
ATOM 682 C C . ARG A 1 90 ? -9.217 -2.329 24.835 1.00 82.06 90 ARG A C 1
ATOM 684 O O . ARG A 1 90 ? -10.431 -2.261 24.653 1.00 82.06 90 ARG A O 1
ATOM 691 N N . PHE A 1 91 ? -8.459 -3.289 24.324 1.00 82.75 91 PHE A N 1
ATOM 692 C CA . PHE A 1 91 ? -9.014 -4.475 23.686 1.00 82.75 91 PHE A CA 1
ATOM 693 C C . PHE A 1 91 ? -9.041 -5.593 24.727 1.00 82.75 91 PHE A C 1
ATOM 695 O O . PHE A 1 91 ? -8.004 -6.143 25.083 1.00 82.75 91 PHE A O 1
ATOM 702 N N . GLU A 1 92 ? -10.225 -5.865 25.269 1.00 85.06 92 GLU A N 1
ATOM 703 C CA . GLU A 1 92 ? -10.439 -6.896 26.299 1.00 85.06 92 GLU A CA 1
ATOM 704 C C . GLU A 1 92 ? -10.671 -8.289 25.698 1.00 85.06 92 GLU A C 1
ATOM 706 O O . GLU A 1 92 ? -10.641 -9.300 26.396 1.00 85.06 92 GLU A O 1
ATOM 711 N N . ASP A 1 93 ? -10.895 -8.340 24.387 1.00 87.25 93 ASP A N 1
ATOM 712 C CA . ASP A 1 93 ? -11.161 -9.544 23.623 1.00 87.25 93 ASP A CA 1
ATOM 713 C C . ASP A 1 93 ? -10.257 -9.614 22.382 1.00 87.25 93 ASP A C 1
ATOM 715 O O . ASP A 1 93 ? -9.647 -8.632 21.956 1.00 87.25 93 ASP A O 1
ATOM 719 N N . ASN A 1 94 ? -10.196 -10.799 21.778 1.00 85.12 94 ASN A N 1
ATOM 720 C CA . ASN A 1 94 ? -9.545 -11.010 20.484 1.00 85.12 94 ASN A CA 1
ATOM 721 C C . ASN A 1 94 ? -10.535 -10.861 19.314 1.00 85.12 94 ASN A C 1
ATOM 723 O O . ASN A 1 94 ? -10.300 -11.402 18.231 1.00 85.12 94 ASN A O 1
ATOM 727 N N . VAL A 1 95 ? -11.671 -10.183 19.515 1.00 90.12 95 VAL A N 1
ATOM 728 C CA . VAL A 1 95 ? -12.653 -9.989 18.444 1.00 90.12 95 VAL A CA 1
ATOM 729 C C . VAL A 1 95 ? -12.083 -8.971 17.453 1.00 90.12 95 VAL A C 1
ATOM 731 O O . VAL A 1 95 ? -11.640 -7.900 17.872 1.00 90.12 95 VAL A O 1
ATOM 734 N N . PRO A 1 96 ? -12.107 -9.242 16.136 1.00 89.50 96 PRO A N 1
ATOM 735 C CA . PRO A 1 96 ? -11.604 -8.298 15.148 1.00 89.50 96 PRO A CA 1
ATOM 736 C C . PRO A 1 96 ? -12.285 -6.927 15.256 1.00 89.50 96 PRO A C 1
ATOM 738 O O . PRO A 1 96 ? -13.492 -6.801 15.066 1.00 89.50 96 PRO A O 1
ATOM 741 N N . LYS A 1 97 ? -11.497 -5.876 15.509 1.00 91.75 97 LYS A N 1
ATOM 742 C CA . LYS A 1 97 ? -11.962 -4.475 15.549 1.00 91.75 97 LYS A CA 1
ATOM 743 C C . LYS A 1 97 ? -11.633 -3.715 14.257 1.00 91.75 97 LYS A C 1
ATOM 745 O O . LYS A 1 97 ? -11.562 -2.490 14.256 1.00 91.75 97 LYS A O 1
ATOM 750 N N . THR A 1 98 ? -11.413 -4.431 13.150 1.00 94.25 98 THR A N 1
ATOM 751 C CA . THR A 1 98 ? -10.924 -3.866 11.881 1.00 94.25 98 THR A CA 1
ATOM 752 C C . THR A 1 98 ? -11.782 -2.706 11.388 1.00 94.25 98 THR A C 1
ATOM 754 O O . THR A 1 98 ? -11.254 -1.654 11.051 1.00 94.25 98 THR A O 1
ATOM 757 N N . GLU A 1 99 ? -13.104 -2.867 11.377 1.00 95.31 99 GLU A N 1
ATOM 758 C CA . GLU A 1 99 ? -14.025 -1.833 10.892 1.00 95.31 99 GLU A CA 1
ATOM 759 C C . GLU A 1 99 ? -13.946 -0.551 11.739 1.00 95.31 99 GLU A C 1
ATOM 761 O O . GLU A 1 99 ? -13.855 0.538 11.174 1.00 95.31 99 GLU A O 1
ATOM 766 N N . LEU A 1 100 ? -13.900 -0.698 13.071 1.00 93.25 100 LEU A N 1
ATOM 767 C CA . LEU A 1 100 ? -13.755 0.404 14.028 1.00 93.25 100 LEU A CA 1
ATOM 768 C C . LEU A 1 100 ? -12.442 1.162 13.802 1.00 93.25 100 LEU A C 1
ATOM 770 O O . LEU A 1 100 ? -12.432 2.386 13.712 1.00 93.25 100 LEU A O 1
ATOM 774 N N . LEU A 1 101 ? -11.331 0.432 13.681 1.00 93.25 101 LEU A N 1
ATOM 775 C CA . LEU A 1 101 ? -10.017 1.031 13.447 1.00 93.25 101 LEU A CA 1
ATOM 776 C C . LEU A 1 101 ? -9.958 1.759 12.103 1.00 93.25 101 LEU A C 1
ATOM 778 O O . LEU A 1 101 ? -9.373 2.835 12.013 1.00 93.25 101 LEU A O 1
ATOM 782 N N . ILE A 1 102 ? -10.585 1.209 11.064 1.00 95.81 102 ILE A N 1
ATOM 783 C CA . ILE A 1 102 ? -10.646 1.864 9.757 1.00 95.81 102 ILE A CA 1
ATOM 784 C C . ILE A 1 102 ? -11.492 3.142 9.821 1.00 95.81 102 ILE A C 1
ATOM 786 O O . ILE A 1 102 ? -11.103 4.125 9.200 1.00 95.81 102 ILE A O 1
ATOM 790 N N . ASP A 1 103 ? -12.582 3.180 10.590 1.00 95.25 103 ASP A N 1
ATOM 791 C CA . ASP A 1 103 ? -13.373 4.410 10.764 1.00 95.25 103 ASP A CA 1
ATOM 792 C C . ASP A 1 103 ? -12.600 5.505 11.513 1.00 95.25 103 ASP A C 1
ATOM 794 O O . ASP A 1 103 ? -12.732 6.684 11.186 1.00 95.25 103 ASP A O 1
ATOM 798 N N . LEU A 1 104 ? -11.753 5.123 12.476 1.00 92.94 104 LEU A N 1
ATOM 799 C CA . LEU A 1 104 ? -10.872 6.056 13.186 1.00 92.94 104 LEU A CA 1
ATOM 800 C C . LEU A 1 104 ? -9.751 6.596 12.288 1.00 92.94 104 LEU A C 1
ATOM 802 O O . LEU A 1 104 ? -9.441 7.784 12.333 1.00 92.94 104 LEU A O 1
ATOM 806 N N . LEU A 1 105 ? -9.137 5.731 11.474 1.00 92.62 105 LEU A N 1
ATOM 807 C CA . LEU A 1 105 ? -8.041 6.105 10.573 1.00 92.62 105 LEU A CA 1
ATOM 808 C C . LEU A 1 105 ? -8.522 6.894 9.348 1.00 92.62 105 LEU A C 1
ATOM 810 O O . LEU A 1 105 ? -7.780 7.715 8.811 1.00 92.62 105 LEU A O 1
ATOM 814 N N . PHE A 1 106 ? -9.745 6.630 8.889 1.00 94.00 106 PHE A N 1
ATOM 815 C CA . PHE A 1 106 ? -10.309 7.172 7.656 1.00 94.00 106 PHE A CA 1
ATOM 816 C C . PHE A 1 106 ? -11.732 7.702 7.904 1.00 94.00 106 PHE A C 1
ATOM 818 O O . PHE A 1 106 ? -12.702 7.091 7.445 1.00 94.00 106 PHE A O 1
ATOM 825 N N . PRO A 1 107 ? -11.876 8.830 8.624 1.00 94.38 107 PRO A N 1
ATOM 826 C CA . PRO A 1 107 ? -13.179 9.334 9.042 1.00 94.38 107 PRO A CA 1
ATOM 827 C C . PRO A 1 107 ? -14.079 9.710 7.855 1.00 94.38 107 PRO A C 1
ATOM 829 O O . PRO A 1 107 ? -13.618 10.185 6.814 1.00 94.38 107 PRO A O 1
ATOM 832 N N . GLY A 1 108 ? -15.391 9.537 8.038 1.00 95.50 108 GLY A N 1
ATOM 833 C CA . GLY A 1 108 ? -16.407 9.801 7.017 1.00 95.50 108 GLY A CA 1
ATOM 834 C C . GLY A 1 108 ? -16.609 8.613 6.075 1.00 95.50 108 GLY A C 1
ATOM 835 O O . GLY A 1 108 ? -16.680 7.469 6.513 1.00 95.50 108 GLY A O 1
ATOM 836 N N . ASN A 1 109 ? -16.722 8.878 4.771 1.00 96.56 109 ASN A N 1
ATOM 837 C CA . ASN A 1 109 ? -16.883 7.834 3.753 1.00 96.56 109 ASN A CA 1
ATOM 838 C C . ASN A 1 109 ? -15.861 7.967 2.603 1.00 96.56 109 ASN A C 1
ATOM 840 O O . ASN A 1 109 ? -16.256 8.129 1.445 1.00 96.56 109 ASN A O 1
ATOM 844 N N . PRO A 1 110 ? -14.544 7.958 2.889 1.00 96.31 110 PRO A N 1
ATOM 845 C CA . PRO A 1 110 ? -13.530 8.116 1.852 1.00 96.31 110 PRO A CA 1
ATOM 846 C C . PRO A 1 110 ? -13.457 6.892 0.936 1.00 96.31 110 PRO A C 1
ATOM 848 O O . PRO A 1 110 ? -13.861 5.786 1.299 1.00 96.31 110 PRO A O 1
ATOM 851 N N . LEU A 1 111 ? -12.883 7.069 -0.255 1.00 97.38 111 LEU A N 1
ATOM 852 C CA . LEU A 1 111 ? -12.512 5.945 -1.108 1.00 97.38 111 LEU A CA 1
ATOM 853 C C . LEU A 1 111 ? -11.302 5.223 -0.511 1.00 97.38 111 LEU A C 1
ATOM 855 O O . LEU A 1 111 ? -10.252 5.825 -0.295 1.00 97.38 111 LEU A O 1
ATOM 859 N N . LEU A 1 112 ? -11.432 3.919 -0.293 1.00 97.06 112 LEU A N 1
ATOM 860 C CA . LEU A 1 112 ? -10.375 3.063 0.227 1.00 97.06 112 LEU A CA 1
ATOM 861 C C . LEU A 1 112 ? -10.013 1.997 -0.796 1.00 97.06 112 LEU A C 1
ATOM 863 O O . LEU A 1 112 ? -10.890 1.281 -1.288 1.00 97.06 112 LEU A O 1
ATOM 867 N N . CYS A 1 113 ? -8.715 1.875 -1.074 1.00 97.31 113 CYS A N 1
ATOM 868 C CA . CYS A 1 113 ? -8.160 0.746 -1.808 1.00 97.31 113 CYS A CA 1
ATOM 869 C C . CYS A 1 113 ? -7.772 -0.354 -0.819 1.00 97.31 113 CYS A C 1
ATOM 871 O O . CYS A 1 113 ? -6.750 -0.245 -0.136 1.00 97.31 113 CYS A O 1
ATOM 873 N N . VAL A 1 114 ? -8.553 -1.429 -0.785 1.00 97.50 114 VAL A N 1
ATOM 874 C CA . VAL A 1 114 ? -8.313 -2.604 0.067 1.00 97.50 114 VAL A CA 1
ATOM 875 C C . VAL A 1 114 ? -8.301 -3.877 -0.768 1.00 97.50 114 VAL A C 1
ATOM 877 O O . VAL A 1 114 ? -8.825 -3.917 -1.885 1.00 97.50 114 VAL A O 1
ATOM 880 N N . GLY A 1 115 ? -7.664 -4.928 -0.257 1.00 97.00 115 GLY A N 1
ATOM 881 C CA . GLY A 1 115 ? -7.577 -6.188 -0.978 1.00 97.00 115 GLY A CA 1
ATOM 882 C C . GLY A 1 115 ? -7.288 -7.403 -0.114 1.00 97.00 115 GLY A C 1
ATOM 883 O O . GLY A 1 115 ? -6.464 -7.376 0.798 1.00 97.00 115 GLY A O 1
ATOM 884 N N . HIS A 1 116 ? -7.913 -8.514 -0.495 1.00 96.44 116 HIS A N 1
ATOM 885 C CA . HIS A 1 116 ? -7.633 -9.837 0.051 1.00 96.44 116 HIS A CA 1
ATOM 886 C C . HIS A 1 116 ? -6.273 -10.357 -0.431 1.00 96.44 116 HIS A C 1
ATOM 888 O O . HIS A 1 116 ? -5.662 -11.193 0.218 1.00 96.44 116 HIS A O 1
ATOM 894 N N . ALA A 1 117 ? -5.780 -9.909 -1.589 1.00 94.81 117 ALA A N 1
ATOM 895 C CA . ALA A 1 117 ? -4.457 -10.274 -2.088 1.00 94.81 117 ALA A CA 1
ATOM 896 C C . ALA A 1 117 ? -3.846 -9.136 -2.909 1.00 94.81 117 ALA A C 1
ATOM 898 O O . ALA A 1 117 ? -4.552 -8.287 -3.448 1.00 94.81 117 ALA A O 1
ATOM 899 N N . ILE A 1 118 ? -2.531 -9.170 -3.132 1.00 90.81 118 ILE A N 1
ATOM 900 C CA . ILE A 1 118 ? -1.826 -8.103 -3.863 1.00 90.81 118 ILE A CA 1
ATOM 901 C C . ILE A 1 118 ? -2.298 -7.896 -5.316 1.00 90.81 118 ILE A C 1
ATOM 903 O O . ILE A 1 118 ? -2.030 -6.853 -5.908 1.00 90.81 118 ILE A O 1
ATOM 907 N N . LYS A 1 119 ? -2.993 -8.882 -5.902 1.00 92.50 119 LYS A N 1
ATOM 908 C CA . LYS A 1 119 ? -3.633 -8.807 -7.231 1.00 92.50 119 LYS A CA 1
ATOM 909 C C . LYS A 1 119 ? -5.168 -8.828 -7.181 1.00 92.50 119 LYS A C 1
ATOM 911 O O . LYS A 1 119 ? -5.794 -8.822 -8.233 1.00 92.50 119 LYS A O 1
ATOM 916 N N . ARG A 1 120 ? -5.764 -8.895 -5.988 1.00 95.62 120 ARG A N 1
ATOM 917 C CA . ARG A 1 120 ? -7.215 -8.896 -5.758 1.00 95.62 120 ARG A CA 1
ATOM 918 C C . ARG A 1 120 ? -7.535 -7.772 -4.784 1.00 95.62 120 ARG A C 1
ATOM 920 O O . ARG A 1 120 ? -7.526 -7.974 -3.571 1.00 95.62 120 ARG A O 1
ATOM 927 N N . PHE A 1 121 ? -7.724 -6.59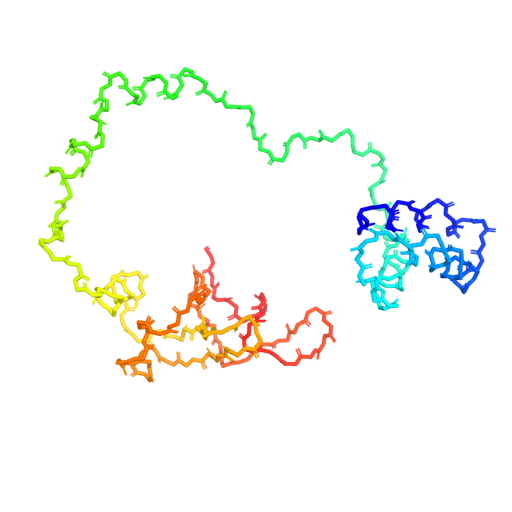0 -5.350 1.00 96.62 121 PHE A N 1
ATOM 928 C CA . PHE A 1 121 ? -7.974 -5.345 -4.640 1.00 96.62 121 PHE A CA 1
ATOM 929 C C . PHE A 1 121 ? -8.933 -4.486 -5.455 1.00 96.62 121 PHE A C 1
ATOM 931 O O . PHE A 1 121 ? -8.948 -4.562 -6.686 1.00 96.62 121 PHE A O 1
ATOM 938 N N . GLU A 1 122 ? -9.685 -3.639 -4.771 1.00 97.12 122 GLU A N 1
ATOM 939 C CA . GLU A 1 122 ? -10.560 -2.652 -5.393 1.00 97.12 122 GLU A CA 1
ATOM 940 C C . GLU A 1 122 ? -10.510 -1.355 -4.587 1.00 97.12 122 GLU A C 1
ATOM 942 O O . GLU A 1 122 ? -10.183 -1.369 -3.400 1.00 97.12 122 GLU A O 1
ATOM 947 N N . THR A 1 123 ? -10.851 -0.245 -5.238 1.00 97.62 123 THR A N 1
ATOM 948 C CA . THR A 1 123 ? -11.090 1.035 -4.571 1.00 97.62 123 THR A CA 1
ATOM 949 C C . THR A 1 123 ? -12.586 1.283 -4.532 1.00 97.62 123 THR A C 1
ATOM 951 O O . THR A 1 123 ? -13.225 1.321 -5.581 1.00 97.62 123 THR A O 1
ATOM 954 N N . LYS A 1 124 ? -13.152 1.439 -3.335 1.00 97.38 124 LYS A N 1
ATOM 955 C CA . LYS A 1 124 ? -14.578 1.746 -3.136 1.00 97.38 124 LYS A CA 1
ATOM 956 C C . LYS A 1 124 ? -14.759 2.684 -1.946 1.00 97.38 124 LYS A C 1
ATOM 958 O O . LYS A 1 124 ? -13.860 2.731 -1.104 1.00 97.38 124 LYS A O 1
ATOM 963 N N . PRO A 1 125 ? -15.899 3.390 -1.842 1.00 97.50 125 PRO A N 1
ATOM 964 C CA . PRO A 1 125 ? -16.240 4.120 -0.629 1.00 97.50 125 PRO A CA 1
ATOM 965 C C . PRO A 1 125 ? -16.187 3.195 0.585 1.00 97.50 125 PRO A C 1
ATOM 967 O O . PRO A 1 125 ? -16.559 2.022 0.489 1.00 97.50 125 PRO A O 1
ATOM 970 N N . ARG A 1 126 ? -15.738 3.724 1.720 1.00 97.00 126 ARG A N 1
ATOM 971 C CA . ARG A 1 126 ? -15.658 3.031 3.007 1.00 97.00 126 ARG A CA 1
ATOM 972 C C . ARG A 1 126 ? -16.926 2.236 3.345 1.00 97.00 126 ARG A C 1
ATOM 974 O O . ARG A 1 126 ? -16.815 1.101 3.810 1.00 97.00 126 ARG A O 1
ATOM 981 N N . GLU A 1 127 ? -18.109 2.782 3.071 1.00 97.69 127 GLU A N 1
ATOM 982 C CA . GLU A 1 127 ? -19.391 2.108 3.325 1.00 97.69 127 GLU A CA 1
ATOM 983 C C . GLU A 1 127 ? -19.599 0.837 2.486 1.00 97.69 127 GLU A C 1
ATOM 985 O O . GLU A 1 127 ? -20.181 -0.139 2.953 1.00 97.69 127 GLU A O 1
ATOM 990 N N . ALA A 1 128 ? -19.060 0.775 1.267 1.00 97.69 128 ALA A N 1
ATOM 991 C CA . ALA A 1 128 ? -19.171 -0.419 0.424 1.00 97.69 128 ALA A CA 1
ATOM 992 C C . ALA A 1 128 ? -18.336 -1.608 0.947 1.00 97.69 128 ALA A C 1
ATOM 994 O O . ALA A 1 128 ? -18.498 -2.743 0.479 1.00 97.69 128 ALA A O 1
ATOM 995 N N . TRP A 1 129 ? -17.434 -1.345 1.898 1.00 96.94 129 TRP A N 1
ATOM 996 C CA . TRP A 1 129 ? -16.561 -2.335 2.522 1.00 96.94 129 TRP A CA 1
ATOM 997 C C . TRP A 1 129 ? -17.097 -2.921 3.829 1.00 96.94 129 TRP A C 1
ATOM 999 O O . TRP A 1 129 ? -16.510 -3.884 4.317 1.00 96.94 129 TRP A O 1
ATOM 1009 N N . ARG A 1 130 ? -18.198 -2.387 4.373 1.00 96.56 130 ARG A N 1
ATOM 1010 C CA . ARG A 1 130 ? -18.768 -2.827 5.656 1.00 96.56 130 ARG A CA 1
ATOM 1011 C C . ARG A 1 130 ? -18.962 -4.345 5.697 1.00 96.56 130 ARG A C 1
ATOM 1013 O O . ARG A 1 130 ? -19.547 -4.935 4.787 1.00 96.56 130 ARG A O 1
ATOM 1020 N N . GLY A 1 131 ? -18.458 -4.963 6.762 1.00 95.88 131 GLY A N 1
ATOM 1021 C CA . GLY A 1 131 ? -18.565 -6.400 7.018 1.00 95.88 131 GLY A CA 1
ATOM 1022 C C . GLY A 1 131 ? -17.582 -7.261 6.223 1.00 95.88 131 GLY A C 1
ATOM 1023 O O . GLY A 1 131 ? -17.669 -8.480 6.292 1.00 95.88 131 GLY A O 1
ATOM 1024 N N . LYS A 1 132 ? -16.663 -6.655 5.460 1.00 96.12 132 LYS A N 1
ATOM 1025 C CA . LYS A 1 132 ? -15.681 -7.374 4.625 1.00 96.12 132 LYS A CA 1
ATOM 1026 C C . LYS A 1 132 ? -14.241 -7.054 4.997 1.00 96.12 132 LYS A C 1
ATOM 1028 O O . LYS A 1 132 ? -13.338 -7.756 4.550 1.00 96.12 132 LYS A O 1
ATOM 1033 N N . LEU A 1 133 ? -13.997 -5.982 5.757 1.00 96.38 133 LEU A N 1
ATOM 1034 C CA . LEU A 1 133 ? -12.636 -5.491 5.985 1.00 96.38 133 LEU A CA 1
ATOM 1035 C C . LEU A 1 133 ? -11.782 -6.453 6.805 1.00 96.38 133 LEU A C 1
ATOM 1037 O O . LEU A 1 133 ? -10.573 -6.494 6.602 1.00 96.38 133 LEU A O 1
ATOM 1041 N N . THR A 1 134 ? -12.390 -7.249 7.682 1.00 95.38 134 THR A N 1
ATOM 1042 C CA . THR A 1 134 ? -11.684 -8.262 8.477 1.00 95.38 134 THR A CA 1
ATOM 1043 C C . THR A 1 134 ? -10.977 -9.311 7.613 1.00 95.38 134 THR A C 1
ATOM 1045 O O . THR A 1 134 ? -9.910 -9.779 7.996 1.00 95.38 134 THR A O 1
ATOM 1048 N N . ASP A 1 135 ? -11.499 -9.609 6.419 1.00 94.75 135 ASP A N 1
ATOM 1049 C CA . ASP A 1 135 ? -10.907 -10.582 5.490 1.00 94.75 135 ASP A CA 1
ATOM 1050 C C . ASP A 1 135 ? -9.873 -9.950 4.534 1.00 94.75 135 ASP A C 1
ATOM 1052 O O . ASP A 1 135 ? -9.290 -10.624 3.678 1.00 94.75 135 ASP A O 1
ATOM 1056 N N . MET A 1 136 ? -9.647 -8.635 4.634 1.00 96.06 136 MET A N 1
ATOM 1057 C CA . MET A 1 136 ? -8.712 -7.904 3.781 1.00 96.06 136 MET A CA 1
ATOM 1058 C C . MET A 1 136 ? -7.367 -7.756 4.488 1.00 96.06 136 MET A C 1
ATOM 1060 O O . MET A 1 136 ? -7.256 -7.111 5.525 1.00 96.06 136 MET A O 1
ATOM 1064 N N . GLN A 1 137 ? -6.311 -8.301 3.887 1.00 95.75 137 GLN A N 1
ATOM 1065 C CA . GLN A 1 137 ? -4.957 -8.229 4.450 1.00 95.75 137 GLN A CA 1
ATOM 1066 C C . GLN A 1 137 ? -4.150 -7.013 3.953 1.00 95.75 137 GLN A C 1
ATOM 1068 O O . GLN A 1 137 ? -3.060 -6.744 4.454 1.00 95.75 137 GLN A O 1
ATOM 1073 N N . PHE A 1 138 ? -4.648 -6.286 2.944 1.00 96.75 138 PHE A N 1
ATOM 1074 C CA . PHE A 1 138 ? -3.977 -5.120 2.365 1.00 96.75 138 PHE A CA 1
ATOM 1075 C C . PHE A 1 138 ? -4.885 -3.889 2.353 1.00 96.75 138 PHE A C 1
ATOM 1077 O O . PHE A 1 138 ? -6.039 -3.970 1.934 1.00 96.75 138 PHE A O 1
ATOM 1084 N N . VAL A 1 139 ? -4.318 -2.733 2.707 1.00 96.12 139 VAL A N 1
ATOM 1085 C CA . VAL A 1 139 ? -4.932 -1.405 2.578 1.00 96.12 139 VAL A CA 1
ATOM 1086 C C . VAL A 1 139 ? -3.886 -0.400 2.098 1.00 96.12 139 VAL A C 1
ATOM 1088 O O . VAL A 1 139 ? -2.711 -0.487 2.461 1.00 96.12 139 VAL A O 1
ATOM 1091 N N . VAL A 1 140 ? -4.284 0.544 1.247 1.00 94.75 140 VAL A N 1
ATOM 1092 C CA . VAL A 1 140 ? -3.457 1.720 0.949 1.00 94.75 140 VAL A CA 1
ATOM 1093 C C . VAL A 1 140 ? -3.612 2.716 2.107 1.00 94.75 140 VAL A C 1
ATOM 1095 O O . VAL A 1 140 ? -4.741 3.098 2.400 1.00 94.75 140 VAL A O 1
ATOM 1098 N N . PRO A 1 141 ? -2.523 3.163 2.766 1.00 92.19 141 PRO A N 1
ATOM 1099 C CA . PRO A 1 141 ? -2.582 3.979 3.987 1.00 92.19 141 PRO A CA 1
ATOM 1100 C C . PRO A 1 141 ? -2.878 5.464 3.704 1.00 92.19 141 PRO A C 1
ATOM 1102 O O . PRO A 1 141 ? -2.325 6.361 4.334 1.00 92.19 141 PRO A O 1
ATOM 1105 N N . SER A 1 142 ? -3.689 5.739 2.688 1.00 92.44 142 SER A N 1
ATOM 1106 C CA . SER A 1 142 ? -4.145 7.074 2.305 1.00 92.44 142 SER A CA 1
ATOM 1107 C C . SER A 1 142 ? -5.474 6.922 1.561 1.00 92.44 142 SER A C 1
ATOM 1109 O O . SER A 1 142 ? -5.595 5.981 0.767 1.00 92.44 142 SER A O 1
ATOM 1111 N N . PRO A 1 143 ? -6.453 7.821 1.771 1.00 94.50 143 PRO A N 1
ATOM 1112 C CA . PRO A 1 143 ? -7.648 7.879 0.940 1.00 94.50 143 PRO A CA 1
ATOM 1113 C C . PRO A 1 143 ? -7.303 7.970 -0.548 1.00 94.50 143 PRO A C 1
ATOM 1115 O O . PRO A 1 143 ? -6.308 8.587 -0.938 1.00 94.50 143 PRO A O 1
ATOM 1118 N N . MET A 1 144 ? -8.139 7.368 -1.382 1.00 95.81 144 MET A N 1
ATOM 1119 C CA . MET A 1 144 ? -8.002 7.419 -2.834 1.00 95.81 144 MET A CA 1
ATOM 1120 C C . MET A 1 144 ? -8.764 8.625 -3.397 1.00 95.81 144 MET A C 1
ATOM 1122 O O . MET A 1 144 ? -9.773 9.042 -2.828 1.00 95.81 144 MET A O 1
ATOM 1126 N N . SER A 1 145 ? -8.294 9.188 -4.509 1.00 94.75 145 SER A N 1
ATOM 1127 C CA . SER A 1 145 ? -8.932 10.330 -5.180 1.00 94.75 145 SER A CA 1
ATOM 1128 C C . SER A 1 145 ? -10.023 9.907 -6.170 1.00 94.75 145 SER A C 1
ATOM 1130 O O . SER A 1 145 ? -10.988 10.641 -6.370 1.00 94.75 145 SER A O 1
ATOM 1132 N N . SER A 1 146 ? -9.908 8.714 -6.753 1.00 94.25 146 SER A N 1
ATOM 1133 C CA . SER A 1 146 ? -10.882 8.108 -7.664 1.00 94.25 146 SER A CA 1
ATOM 1134 C C . SER A 1 146 ? -10.900 6.576 -7.536 1.00 94.25 146 SER A C 1
ATOM 1136 O O . SER A 1 146 ? -10.154 5.958 -6.770 1.00 94.25 146 SER A O 1
ATOM 1138 N N . ASP A 1 147 ? -11.792 5.914 -8.271 1.00 94.25 147 ASP A N 1
ATOM 1139 C CA . ASP A 1 147 ? -11.862 4.450 -8.342 1.00 94.25 147 ASP A CA 1
ATOM 1140 C C . ASP A 1 147 ? -10.597 3.844 -8.980 1.00 94.25 147 ASP A C 1
ATOM 1142 O O . ASP A 1 147 ? -10.120 2.781 -8.569 1.00 94.25 147 ASP A O 1
ATOM 1146 N N . ARG A 1 148 ? -10.022 4.531 -9.971 1.00 96.19 148 ARG A N 1
ATOM 1147 C CA . ARG A 1 148 ? -8.796 4.154 -10.675 1.00 96.19 148 ARG A CA 1
ATOM 1148 C C . ARG A 1 148 ? -8.004 5.397 -11.064 1.00 96.19 148 ARG A C 1
ATOM 1150 O O . ARG A 1 148 ? -8.576 6.424 -11.405 1.00 96.19 148 ARG A O 1
ATOM 1157 N N . GLY A 1 149 ? -6.686 5.248 -11.115 1.00 93.31 149 GLY A N 1
ATOM 1158 C CA . GLY A 1 149 ? -5.785 6.208 -11.757 1.00 93.31 149 GLY A CA 1
ATOM 1159 C C . GLY A 1 149 ? -4.873 5.516 -12.760 1.00 93.31 149 GLY A C 1
ATOM 1160 O O . GLY A 1 149 ? -4.951 4.296 -12.970 1.00 93.31 149 GLY A O 1
ATOM 1161 N N . ILE A 1 150 ? -3.952 6.273 -13.342 1.00 95.75 150 ILE A N 1
ATOM 1162 C CA . ILE A 1 150 ? -3.000 5.759 -14.318 1.00 95.75 150 ILE A CA 1
ATOM 1163 C C . ILE A 1 150 ? -1.717 5.312 -13.613 1.00 95.75 150 ILE A C 1
ATOM 1165 O O . ILE A 1 150 ? -1.167 5.952 -12.719 1.00 95.75 150 ILE A O 1
ATOM 1169 N N . THR A 1 151 ? -1.247 4.118 -13.951 1.00 91.38 151 THR A N 1
ATOM 1170 C CA . THR A 1 151 ? 0.052 3.628 -13.477 1.00 91.38 151 THR A CA 1
ATOM 1171 C C . THR A 1 151 ? 1.180 4.323 -14.233 1.00 91.38 151 THR A C 1
ATOM 1173 O O . THR A 1 151 ? 0.986 4.800 -15.343 1.00 91.38 151 THR A O 1
ATOM 1176 N N . GLN A 1 152 ? 2.410 4.257 -13.719 1.00 84.31 152 GLN A N 1
ATOM 1177 C CA . GLN A 1 152 ? 3.606 4.713 -14.454 1.00 84.31 152 GLN A CA 1
ATOM 1178 C C . GLN A 1 152 ? 3.771 4.052 -15.839 1.00 84.31 152 GLN A C 1
ATOM 1180 O O . GLN A 1 152 ? 4.541 4.522 -16.665 1.00 84.31 152 GLN A O 1
ATOM 1185 N N . ARG A 1 153 ? 3.047 2.954 -16.094 1.00 84.25 153 ARG A N 1
ATOM 1186 C CA . ARG A 1 153 ? 3.015 2.219 -17.364 1.00 84.25 153 ARG A CA 1
ATOM 1187 C C . ARG A 1 153 ? 1.833 2.607 -18.264 1.00 84.25 153 ARG A C 1
ATOM 1189 O O . ARG A 1 153 ? 1.522 1.866 -19.190 1.00 84.25 153 ARG A O 1
ATOM 1196 N N . GLY A 1 154 ? 1.103 3.677 -17.948 1.00 90.19 154 GLY A N 1
ATOM 1197 C CA . GLY A 1 154 ? -0.046 4.146 -18.730 1.00 90.19 154 GLY A CA 1
ATOM 1198 C C . GLY A 1 154 ? -1.321 3.305 -18.588 1.00 90.19 154 GLY A C 1
ATOM 1199 O O . GLY A 1 154 ? -2.315 3.585 -19.245 1.00 90.19 154 GLY A O 1
ATOM 1200 N N . LYS A 1 155 ? -1.330 2.264 -17.742 1.00 92.50 155 LYS A N 1
ATOM 1201 C CA . LYS A 1 155 ? -2.501 1.385 -17.561 1.00 92.50 155 LYS A CA 1
ATOM 1202 C C . LYS A 1 155 ? -3.373 1.832 -16.388 1.00 92.50 155 LYS A C 1
ATOM 1204 O O . LYS A 1 155 ? -2.796 2.187 -15.357 1.00 92.50 155 LYS A O 1
ATOM 1209 N N . PRO A 1 156 ? -4.711 1.723 -16.479 1.00 94.75 156 PRO A N 1
ATOM 1210 C CA . PRO A 1 156 ? -5.606 2.066 -15.380 1.00 94.75 156 PRO A CA 1
ATOM 1211 C C . PRO A 1 156 ? -5.530 1.026 -14.252 1.00 94.75 156 PRO A C 1
ATOM 1213 O O . PRO A 1 156 ? -5.606 -0.181 -14.501 1.00 94.75 156 PRO A O 1
ATOM 1216 N N . SER A 1 157 ? -5.444 1.470 -13.000 1.00 94.56 157 SER A N 1
ATOM 1217 C CA . SER A 1 157 ? -5.384 0.615 -11.804 1.00 94.56 157 SER A CA 1
ATOM 1218 C C . SER A 1 157 ? -6.060 1.292 -10.616 1.00 94.56 157 SER A C 1
ATOM 1220 O O . SER A 1 157 ? -5.852 2.481 -10.393 1.00 94.56 157 SER A O 1
ATOM 1222 N N . ALA A 1 158 ? -6.793 0.519 -9.811 1.00 94.44 158 ALA A N 1
ATOM 1223 C CA . ALA A 1 158 ? -7.314 0.990 -8.527 1.00 94.44 158 ALA A CA 1
ATOM 1224 C C . ALA A 1 158 ? -6.174 1.365 -7.564 1.00 94.44 158 ALA A C 1
ATOM 1226 O O . ALA A 1 158 ? -6.212 2.405 -6.919 1.00 94.44 158 ALA A O 1
ATOM 1227 N N . ARG A 1 159 ? -5.090 0.580 -7.564 1.00 93.56 159 ARG A N 1
ATOM 1228 C CA . ARG A 1 159 ? -3.889 0.804 -6.753 1.00 93.56 159 ARG A CA 1
ATOM 1229 C C . ARG A 1 159 ? -2.801 1.472 -7.593 1.00 93.56 159 ARG A C 1
ATOM 1231 O O . ARG A 1 159 ? -2.074 0.785 -8.319 1.00 93.56 159 ARG A O 1
ATOM 1238 N N . THR A 1 160 ? -2.683 2.793 -7.512 1.00 92.62 160 THR A N 1
ATOM 1239 C CA . THR A 1 160 ? -1.610 3.576 -8.151 1.00 92.62 160 THR A CA 1
ATOM 1240 C C . THR A 1 160 ? -1.336 4.864 -7.374 1.00 92.62 160 THR A C 1
ATOM 1242 O O . THR A 1 160 ? -2.208 5.343 -6.660 1.00 92.62 160 THR A O 1
ATOM 1245 N N . LYS A 1 161 ? -0.123 5.418 -7.510 1.00 89.75 161 LYS A N 1
ATOM 1246 C CA . LYS A 1 161 ? 0.279 6.683 -6.863 1.00 89.75 161 LYS A CA 1
ATOM 1247 C C . LYS A 1 161 ? -0.500 7.887 -7.395 1.00 89.75 161 LYS A C 1
ATOM 1249 O O . LYS A 1 161 ? -0.753 8.817 -6.651 1.00 89.75 161 LYS A O 1
ATOM 1254 N N . ASP A 1 162 ? -0.883 7.831 -8.664 1.00 90.75 162 ASP A N 1
ATOM 1255 C CA . ASP A 1 162 ? -1.731 8.829 -9.325 1.00 90.75 162 ASP A CA 1
ATOM 1256 C C . ASP A 1 162 ? -3.143 8.908 -8.709 1.00 90.75 162 ASP A C 1
ATOM 1258 O O . ASP A 1 162 ? -3.825 9.914 -8.823 1.00 90.75 162 ASP A O 1
ATOM 1262 N N . ASN A 1 163 ? -3.564 7.843 -8.016 1.00 91.81 163 ASN A N 1
ATOM 1263 C CA . ASN A 1 163 ? -4.894 7.705 -7.427 1.00 91.81 163 ASN A CA 1
ATOM 1264 C C . ASN A 1 163 ? -4.907 7.905 -5.901 1.00 91.81 163 ASN A C 1
ATOM 1266 O O . ASN A 1 163 ? -5.926 7.690 -5.254 1.00 91.81 163 ASN A O 1
ATOM 1270 N N . THR A 1 164 ? -3.774 8.229 -5.276 1.00 89.00 164 THR A N 1
ATOM 1271 C CA . THR A 1 164 ? -3.768 8.542 -3.839 1.00 89.00 164 THR A CA 1
ATOM 1272 C C . THR A 1 164 ? -4.055 10.021 -3.640 1.00 89.00 164 THR A C 1
ATOM 1274 O O . THR A 1 164 ? -3.473 10.846 -4.343 1.00 89.00 164 THR A O 1
ATOM 1277 N N . GLY A 1 165 ? -4.914 10.348 -2.672 1.00 78.38 165 GLY A N 1
ATOM 1278 C CA . GLY A 1 165 ? -5.138 11.721 -2.231 1.00 78.38 165 GLY A CA 1
ATOM 1279 C C . GLY A 1 165 ? -3.873 12.367 -1.640 1.00 78.38 165 GLY A C 1
ATOM 1280 O O . GLY A 1 165 ? -2.826 11.712 -1.547 1.00 78.38 165 GLY A O 1
ATOM 1281 N N . PRO A 1 166 ? -3.951 13.652 -1.246 1.00 71.25 166 PRO A N 1
ATOM 1282 C CA . PRO A 1 166 ? -2.840 14.359 -0.611 1.00 71.25 166 PRO A CA 1
ATOM 1283 C C . PRO A 1 166 ? -2.278 13.575 0.584 1.00 71.25 166 PRO A C 1
ATOM 1285 O O . PRO A 1 166 ? -3.036 12.939 1.318 1.00 71.25 166 PRO A O 1
ATOM 1288 N N . ARG A 1 167 ? -0.951 13.604 0.740 1.00 58.38 167 ARG A N 1
ATOM 1289 C CA . ARG A 1 167 ? -0.228 12.977 1.855 1.00 58.38 167 ARG A CA 1
ATOM 1290 C C . ARG A 1 167 ? 0.107 13.986 2.932 1.00 58.38 167 ARG A C 1
ATOM 1292 O O . ARG A 1 167 ? 0.445 15.124 2.541 1.00 58.38 167 ARG A O 1
#

Foldseek 3Di:
DLVVLLVLLLVCLVPDDLVVSLVVSCVVCVPVPDDDDSVSNSVSNVCSVVCPCPPDPCDPPDPDDPVVVVCVCVVPDDDPVVVQVPDPDHDPDPPDPQLVVCCVQPPDFFWKWWALDPPGTWTDTSVVCPPPRVSTPDTDSAGFQDRWDAAPVRDTDSDHPRGGDDD

Sequence (167 aa):
VHSWIFSAACKLKPHVSEQTAFDLISAHSAGCGRRTDQREIWDAIHNASNNKLGASLATPKWPKVNNEQVEAITVNGGGLADLWEASPMRFEDNVPKTELLIDLLFPGNPLLCVGHAIKRFETKPREAWRGKLTDMQFVVPSPMSSDRGITQRGKPSARTKDNTGPR

Secondary structure (DSSP, 8-state):
-HHHHHHHHHHHTTTS-HHHHHHHHHHHHTTSSS---HHHHHHHHHHGGG---S------SSPPP-HHHHHHHHHS---HHHHHHH-S----S-S--HHHHHHHHS-SS-EEEEEEETTEEEEEEGGGGTTTGGG--EE-SS-BSSS-EE-TTS-EESS-GGGB---

Organism: NCBI:txid408172